Protein AF-A0A433RVS1-F1 (afdb_monomer_lite)

Structure (mmCIF, N/CA/C/O backbone):
data_AF-A0A433RVS1-F1
#
_entry.id   AF-A0A433RVS1-F1
#
loop_
_atom_site.group_PDB
_atom_site.id
_atom_site.type_symbol
_atom_site.label_atom_id
_atom_site.label_alt_id
_atom_site.label_comp_id
_atom_site.label_asym_id
_atom_site.label_entity_id
_atom_site.label_seq_id
_atom_site.pdbx_PDB_ins_code
_atom_site.Cartn_x
_atom_site.Cartn_y
_atom_site.Cartn_z
_atom_site.occupancy
_atom_site.B_iso_or_equiv
_atom_site.auth_seq_id
_atom_site.auth_comp_id
_atom_site.auth_asym_id
_atom_site.auth_atom_id
_atom_site.pdbx_PDB_model_num
ATOM 1 N N . MET A 1 1 ? 5.614 -13.554 17.390 1.00 54.69 1 MET A N 1
ATOM 2 C CA . MET A 1 1 ? 4.554 -12.555 17.098 1.00 54.69 1 MET A CA 1
ATOM 3 C C . MET A 1 1 ? 3.315 -13.311 16.636 1.00 54.69 1 MET A C 1
ATOM 5 O O . MET A 1 1 ? 3.472 -14.217 15.835 1.00 54.69 1 MET A O 1
ATOM 9 N N . ASN A 1 2 ? 2.117 -13.009 17.147 1.00 71.81 2 ASN A N 1
ATOM 10 C CA . ASN A 1 2 ? 0.888 -13.697 16.720 1.00 71.81 2 ASN A CA 1
ATOM 11 C C . ASN A 1 2 ? 0.620 -13.409 15.223 1.00 71.81 2 ASN A C 1
ATOM 13 O O . ASN A 1 2 ? 0.785 -12.258 14.811 1.00 71.81 2 ASN A O 1
ATOM 17 N N . GLY A 1 3 ? 0.226 -14.401 14.414 1.00 63.09 3 GLY A N 1
ATOM 18 C CA . GLY A 1 3 ? 0.118 -14.265 12.945 1.00 63.09 3 GLY A CA 1
ATOM 19 C C . GLY A 1 3 ? -0.774 -13.098 12.493 1.00 63.09 3 GLY A C 1
ATOM 20 O O . GLY A 1 3 ? -0.444 -12.364 11.566 1.00 63.09 3 GLY A O 1
ATOM 21 N N . ASN A 1 4 ? -1.829 -12.817 13.260 1.00 66.50 4 ASN A N 1
ATOM 22 C CA . ASN A 1 4 ? -2.742 -11.690 13.033 1.00 66.50 4 ASN A CA 1
ATOM 23 C C . ASN A 1 4 ? -2.070 -10.312 13.175 1.00 66.50 4 ASN A C 1
ATOM 25 O O . ASN A 1 4 ? -2.461 -9.350 12.517 1.00 66.50 4 ASN A O 1
ATOM 29 N N . LYS A 1 5 ? -1.051 -10.206 14.034 1.00 72.81 5 LYS A N 1
ATOM 30 C CA . LYS A 1 5 ? -0.265 -8.979 14.208 1.00 72.81 5 LYS A CA 1
ATOM 31 C C . LYS A 1 5 ? 0.693 -8.792 13.034 1.00 72.81 5 LYS A C 1
ATOM 33 O O . LYS A 1 5 ? 0.892 -7.673 12.590 1.00 72.81 5 LYS A O 1
ATOM 38 N N . LEU A 1 6 ? 1.231 -9.878 12.484 1.00 75.19 6 LEU A N 1
ATOM 39 C CA . LEU A 1 6 ? 2.103 -9.813 11.313 1.00 75.19 6 LEU A CA 1
ATOM 40 C C . LEU A 1 6 ? 1.340 -9.307 10.078 1.00 75.19 6 LEU A C 1
ATOM 42 O O . LEU A 1 6 ? 1.828 -8.417 9.389 1.00 75.19 6 LEU A O 1
ATOM 46 N N . ALA A 1 7 ? 0.109 -9.786 9.875 1.00 66.38 7 ALA A N 1
ATOM 47 C CA . ALA A 1 7 ? -0.752 -9.337 8.780 1.00 66.38 7 ALA A CA 1
ATOM 48 C C . ALA A 1 7 ? -1.096 -7.834 8.862 1.00 66.38 7 ALA A C 1
ATOM 50 O O . ALA A 1 7 ? -0.991 -7.134 7.861 1.00 66.38 7 ALA A O 1
ATOM 51 N N . CYS A 1 8 ? -1.435 -7.307 10.048 1.00 79.31 8 CYS A N 1
ATOM 52 C CA . CYS A 1 8 ? -1.665 -5.861 10.212 1.00 79.31 8 CYS A CA 1
ATOM 53 C C . CYS A 1 8 ? -0.389 -5.039 9.962 1.00 79.31 8 CYS A C 1
ATOM 55 O O . CYS A 1 8 ? -0.462 -3.966 9.377 1.00 79.31 8 CYS A O 1
ATOM 57 N N . PHE A 1 9 ? 0.789 -5.518 10.366 1.00 82.25 9 PHE A N 1
ATOM 58 C CA . PHE A 1 9 ? 2.015 -4.724 10.245 1.00 82.25 9 PHE A CA 1
ATOM 59 C C . PHE A 1 9 ? 2.675 -4.787 8.869 1.00 82.25 9 PHE A C 1
ATOM 61 O O . PHE A 1 9 ? 3.215 -3.779 8.422 1.00 82.25 9 PHE A O 1
ATOM 68 N N . PHE A 1 10 ? 2.635 -5.940 8.202 1.00 88.94 10 PHE A N 1
ATOM 69 C CA . PHE A 1 10 ? 3.514 -6.201 7.064 1.00 88.94 10 PHE A CA 1
ATOM 70 C C . PHE A 1 10 ? 2.805 -6.668 5.799 1.00 88.94 10 PHE A C 1
ATOM 72 O O . PHE A 1 10 ? 3.477 -6.760 4.781 1.00 88.94 10 PHE A O 1
ATOM 79 N N . LEU A 1 11 ? 1.497 -6.959 5.804 1.00 90.38 11 LEU A N 1
ATOM 80 C CA . LEU A 1 11 ? 0.864 -7.558 4.621 1.00 90.38 11 LEU A CA 1
ATOM 81 C C . LEU A 1 11 ? 1.009 -6.692 3.356 1.00 90.38 11 LEU A C 1
ATOM 83 O O . LEU A 1 11 ? 1.462 -7.236 2.347 1.00 90.38 11 LEU A O 1
ATOM 87 N N . PRO A 1 12 ? 0.713 -5.376 3.364 1.00 93.38 12 PRO A N 1
ATOM 88 C CA . PRO A 1 12 ? 0.883 -4.576 2.153 1.00 93.38 12 PRO A CA 1
ATOM 89 C C . PRO A 1 12 ? 2.347 -4.443 1.754 1.00 93.38 12 PRO A C 1
ATOM 91 O O . PRO A 1 12 ? 2.678 -4.598 0.583 1.00 93.38 12 PRO A O 1
ATOM 94 N N . ALA A 1 13 ? 3.229 -4.222 2.732 1.00 94.75 13 ALA A N 1
ATOM 95 C CA . ALA A 1 13 ? 4.664 -4.122 2.500 1.00 94.75 13 ALA A CA 1
ATOM 96 C C . ALA A 1 13 ? 5.233 -5.392 1.852 1.00 94.75 13 ALA A C 1
ATOM 98 O O . ALA A 1 13 ? 5.900 -5.319 0.825 1.00 94.75 13 ALA A O 1
ATOM 99 N N . PHE A 1 14 ? 4.915 -6.558 2.413 1.00 94.00 14 PHE A N 1
ATOM 100 C CA . PHE A 1 14 ? 5.330 -7.848 1.882 1.00 94.00 14 PHE A CA 1
ATOM 101 C C . PHE A 1 14 ? 4.759 -8.086 0.486 1.00 94.00 14 PHE A C 1
ATOM 103 O O . PHE A 1 14 ? 5.502 -8.470 -0.407 1.00 94.00 14 PHE A O 1
ATOM 110 N N . THR A 1 15 ? 3.471 -7.804 0.277 1.00 94.81 15 THR A N 1
ATOM 111 C CA . THR A 1 15 ? 2.824 -7.988 -1.030 1.00 94.81 15 THR A CA 1
ATOM 112 C C . THR A 1 15 ? 3.495 -7.130 -2.102 1.00 94.81 15 THR A C 1
ATOM 114 O O . THR A 1 15 ? 3.855 -7.651 -3.153 1.00 94.81 15 THR A O 1
ATOM 117 N N . MET A 1 16 ? 3.729 -5.840 -1.832 1.00 95.06 16 MET A N 1
ATOM 118 C CA . MET A 1 16 ? 4.388 -4.942 -2.786 1.00 95.06 16 MET A CA 1
ATOM 119 C C . MET A 1 16 ? 5.813 -5.391 -3.098 1.00 95.06 16 MET A C 1
ATOM 121 O O . MET A 1 16 ? 6.178 -5.494 -4.266 1.00 95.06 16 MET A O 1
ATOM 125 N N . LEU A 1 17 ? 6.616 -5.693 -2.076 1.00 95.06 17 LEU A N 1
ATOM 126 C CA . LEU A 1 17 ? 8.012 -6.084 -2.279 1.00 95.06 17 LEU A CA 1
ATOM 127 C C . LEU A 1 17 ? 8.135 -7.454 -2.957 1.00 95.06 17 LEU A C 1
ATOM 129 O O . LEU A 1 17 ? 8.962 -7.606 -3.850 1.00 95.06 17 LEU A O 1
ATOM 133 N N . ALA A 1 18 ? 7.295 -8.425 -2.591 1.00 94.25 18 ALA A N 1
ATOM 134 C CA . ALA A 1 18 ? 7.296 -9.751 -3.203 1.00 94.25 18 ALA A CA 1
ATOM 135 C C . ALA A 1 18 ? 6.897 -9.686 -4.680 1.00 94.25 18 ALA A C 1
ATOM 137 O O . ALA A 1 18 ? 7.625 -10.199 -5.523 1.00 94.25 18 ALA A O 1
ATOM 138 N N . VAL A 1 19 ? 5.789 -9.010 -5.008 1.00 93.31 19 VAL A N 1
ATOM 139 C CA . VAL A 1 19 ? 5.346 -8.850 -6.403 1.00 93.31 19 VAL A CA 1
ATOM 140 C C . VAL A 1 19 ? 6.413 -8.128 -7.226 1.00 93.31 19 VAL A C 1
ATOM 142 O O . VAL A 1 19 ? 6.729 -8.552 -8.331 1.00 93.31 19 VAL A O 1
ATOM 145 N N . SER A 1 20 ? 7.045 -7.098 -6.667 1.00 92.25 20 SER A N 1
ATOM 146 C CA . SER A 1 20 ? 8.105 -6.356 -7.363 1.00 92.25 20 SER A CA 1
ATOM 147 C C . SER A 1 20 ? 9.355 -7.196 -7.598 1.00 92.25 20 SER A C 1
ATOM 149 O O . SER A 1 20 ? 9.918 -7.167 -8.688 1.00 92.25 20 SER A O 1
ATOM 151 N N . ALA A 1 21 ? 9.777 -7.973 -6.599 1.00 92.75 21 ALA A N 1
ATOM 152 C CA . ALA A 1 21 ? 10.920 -8.868 -6.727 1.00 92.75 21 ALA A CA 1
ATOM 153 C C . ALA A 1 21 ? 10.658 -9.973 -7.760 1.00 92.75 21 ALA A C 1
ATOM 155 O O . ALA A 1 21 ? 11.515 -10.233 -8.599 1.00 92.75 21 ALA A O 1
ATOM 156 N N . ILE A 1 22 ? 9.471 -10.586 -7.741 1.00 92.50 22 ILE A N 1
ATOM 157 C CA . ILE A 1 22 ? 9.094 -11.620 -8.714 1.00 92.50 22 ILE A CA 1
ATOM 158 C C . ILE A 1 22 ? 9.057 -11.031 -10.129 1.00 92.50 22 ILE A C 1
ATOM 160 O O . ILE A 1 22 ? 9.602 -11.640 -11.045 1.00 92.50 22 ILE A O 1
ATOM 164 N N . ALA A 1 23 ? 8.493 -9.833 -10.307 1.00 90.75 23 ALA A N 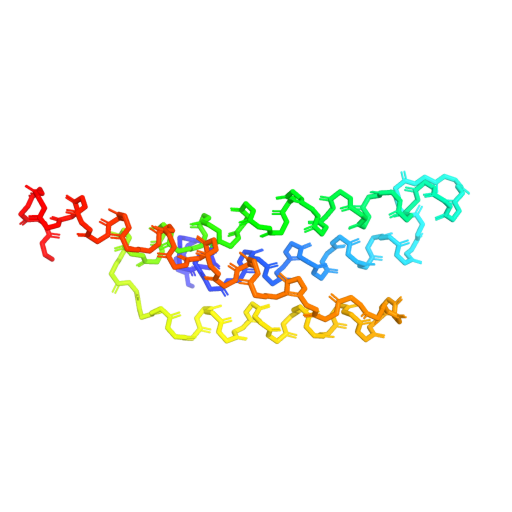1
ATOM 165 C CA . ALA A 1 23 ? 8.447 -9.171 -11.609 1.00 90.75 23 ALA A CA 1
ATOM 166 C C . ALA A 1 23 ? 9.845 -8.829 -12.151 1.00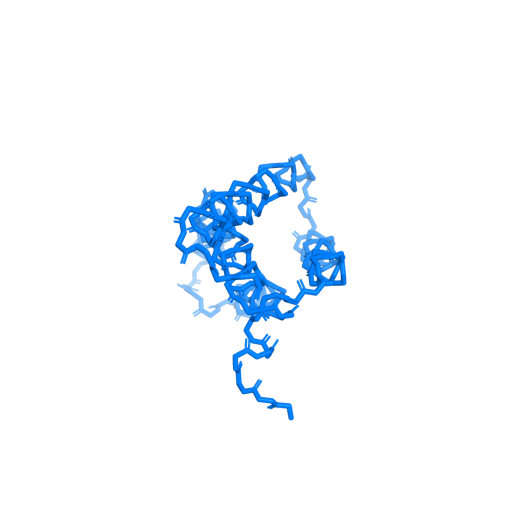 90.75 23 ALA A C 1
ATOM 168 O O . ALA A 1 23 ? 10.102 -9.027 -13.335 1.00 90.75 23 ALA A O 1
ATOM 169 N N . LEU A 1 24 ? 10.771 -8.379 -11.294 1.00 88.56 24 LEU A N 1
ATOM 170 C CA . LEU A 1 24 ? 12.167 -8.121 -11.682 1.00 88.56 24 LEU A CA 1
ATOM 171 C C . LEU A 1 24 ? 12.912 -9.389 -12.110 1.00 88.56 24 LEU A C 1
ATOM 173 O O . LEU A 1 24 ? 13.811 -9.320 -12.944 1.00 88.56 24 LEU A O 1
AT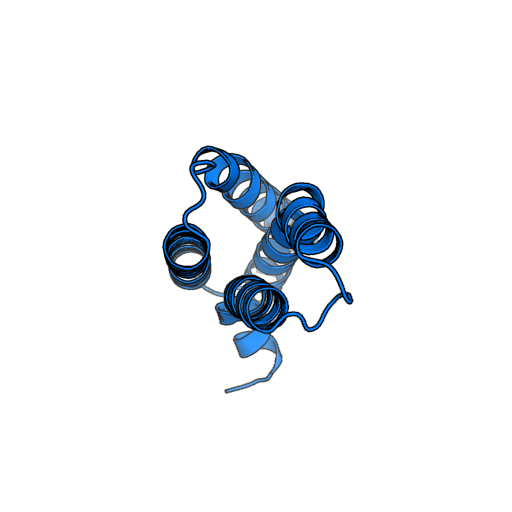OM 177 N N . LEU A 1 25 ? 12.548 -10.536 -11.538 1.00 90.25 25 LEU A N 1
ATOM 178 C CA . LEU A 1 25 ? 13.122 -11.836 -11.882 1.00 90.25 25 LEU A CA 1
ATOM 179 C C . LEU A 1 25 ? 12.445 -12.491 -13.098 1.00 90.25 25 LEU A C 1
ATOM 181 O O . LEU A 1 25 ? 12.825 -13.600 -13.462 1.00 90.25 25 LEU A O 1
ATOM 185 N N . GLY A 1 26 ? 11.451 -11.841 -13.712 1.00 88.50 26 GLY A N 1
ATOM 186 C CA . GLY A 1 26 ? 10.703 -12.406 -14.836 1.00 88.50 26 GLY A CA 1
ATOM 187 C C . GLY A 1 26 ? 9.733 -13.523 -14.435 1.00 88.50 26 GLY A C 1
ATOM 188 O O . GLY A 1 26 ? 9.376 -14.356 -15.258 1.00 88.50 26 GLY A O 1
ATOM 189 N N . GLY A 1 27 ? 9.323 -13.593 -13.165 1.00 89.75 27 GLY A N 1
ATOM 190 C CA . GLY A 1 27 ? 8.557 -14.724 -12.634 1.00 89.75 27 GLY A CA 1
ATOM 191 C C . GLY A 1 27 ? 7.078 -14.774 -13.031 1.00 89.75 27 GLY A C 1
ATOM 192 O O . GLY A 1 27 ? 6.399 -15.725 -12.649 1.00 89.75 27 GLY A O 1
ATOM 193 N N . PHE A 1 28 ? 6.563 -13.775 -13.753 1.00 86.44 28 PHE A N 1
ATOM 194 C CA . PHE A 1 28 ? 5.155 -13.712 -14.155 1.00 86.44 28 PHE A CA 1
ATOM 195 C C . PHE A 1 28 ? 4.900 -13.966 -15.649 1.00 86.44 28 PHE A C 1
ATOM 197 O O . PHE A 1 28 ? 3.743 -14.130 -16.035 1.00 86.44 28 PHE A O 1
ATOM 204 N N . GLY A 1 29 ? 5.940 -14.024 -16.484 1.00 83.81 29 GLY A N 1
ATOM 205 C CA . GLY A 1 29 ? 5.803 -14.304 -17.913 1.00 83.81 29 GLY A CA 1
ATOM 206 C C . GLY A 1 29 ? 7.134 -14.279 -18.655 1.00 83.81 29 GLY A C 1
ATOM 207 O O . GLY A 1 29 ? 8.145 -13.828 -18.114 1.00 83.81 29 GLY A O 1
ATOM 208 N N . ASP A 1 30 ? 7.115 -14.743 -19.904 1.00 85.19 30 ASP A N 1
ATOM 209 C CA . ASP A 1 30 ? 8.317 -14.890 -20.735 1.00 85.19 30 ASP A CA 1
ATOM 210 C C . ASP A 1 30 ? 8.804 -13.551 -21.314 1.00 85.19 30 ASP A C 1
ATOM 212 O O . ASP A 1 30 ? 9.958 -13.432 -21.734 1.00 85.19 30 ASP A O 1
ATOM 216 N N . THR A 1 31 ? 7.942 -12.527 -21.330 1.00 86.25 31 THR A N 1
ATOM 217 C CA . THR A 1 31 ? 8.269 -11.192 -21.842 1.00 86.25 31 THR A CA 1
ATOM 218 C C . THR A 1 31 ? 8.309 -10.129 -20.741 1.00 86.25 31 THR A C 1
ATOM 220 O O . THR A 1 31 ? 7.707 -10.251 -19.671 1.00 86.25 31 THR A O 1
ATOM 223 N N . VAL A 1 32 ? 9.015 -9.028 -21.014 1.00 83.06 32 VAL A N 1
ATOM 224 C CA . VAL A 1 32 ? 9.053 -7.853 -20.125 1.00 83.06 32 VAL A CA 1
ATOM 225 C C . VAL A 1 32 ? 7.660 -7.227 -19.976 1.00 83.06 32 VAL A C 1
ATOM 227 O O . VAL A 1 32 ? 7.308 -6.750 -18.898 1.00 83.06 32 VAL A O 1
ATOM 230 N N . GLU A 1 33 ? 6.854 -7.260 -21.038 1.00 86.00 33 GLU A N 1
ATOM 231 C CA . GLU A 1 33 ? 5.495 -6.713 -21.047 1.00 86.00 33 GLU A CA 1
ATOM 232 C C . GLU A 1 33 ? 4.561 -7.502 -20.127 1.00 86.00 33 GLU A C 1
ATOM 234 O O . GLU A 1 33 ? 3.844 -6.887 -19.335 1.00 86.00 33 GLU A O 1
ATOM 239 N N . ASP A 1 34 ? 4.637 -8.836 -20.143 1.00 86.06 34 ASP A N 1
ATOM 240 C CA . ASP A 1 34 ? 3.829 -9.692 -19.265 1.00 86.06 34 ASP A CA 1
ATOM 241 C C . ASP A 1 34 ? 4.110 -9.384 -17.789 1.00 86.06 34 ASP A C 1
ATOM 243 O O . ASP A 1 34 ? 3.194 -9.138 -17.004 1.00 86.06 34 ASP A O 1
ATOM 247 N N . ASN A 1 35 ? 5.389 -9.290 -17.412 1.00 86.94 35 ASN A N 1
ATOM 248 C CA . ASN A 1 35 ? 5.785 -8.940 -16.045 1.00 86.94 35 ASN A CA 1
ATOM 249 C C . ASN A 1 35 ? 5.325 -7.521 -15.656 1.00 86.94 35 ASN A C 1
ATOM 251 O O . ASN A 1 35 ? 4.879 -7.293 -14.525 1.00 86.94 35 ASN A O 1
ATOM 255 N N . GLY A 1 36 ? 5.369 -6.573 -16.597 1.00 86.31 36 GLY A N 1
ATOM 256 C CA . GLY A 1 36 ? 4.868 -5.210 -16.409 1.00 86.31 36 GLY A CA 1
ATOM 257 C C . GLY A 1 36 ? 3.357 -5.144 -16.156 1.00 86.31 36 GLY A C 1
ATOM 258 O O . GLY A 1 36 ? 2.909 -4.347 -15.324 1.00 86.31 36 GLY A O 1
ATOM 259 N N . GLN A 1 37 ? 2.560 -6.008 -16.794 1.00 90.12 37 GLN A N 1
ATOM 260 C CA . GLN A 1 37 ? 1.110 -6.065 -16.571 1.00 90.12 37 GLN A CA 1
ATOM 261 C C . GLN A 1 37 ? 0.752 -6.471 -15.137 1.00 90.12 37 GLN A C 1
ATOM 263 O O . GLN A 1 37 ? -0.181 -5.910 -14.557 1.00 90.12 37 GLN A O 1
ATOM 268 N N . PHE A 1 38 ? 1.519 -7.374 -14.521 1.00 89.00 38 PHE A N 1
ATOM 269 C CA . PHE A 1 38 ? 1.313 -7.739 -13.116 1.00 89.00 38 PHE A CA 1
ATOM 270 C C . PHE A 1 38 ? 1.637 -6.594 -12.154 1.00 89.00 38 PHE A C 1
ATOM 272 O O . PHE A 1 38 ? 0.938 -6.423 -11.153 1.00 89.00 38 PHE A O 1
ATOM 279 N N . ILE A 1 39 ? 2.631 -5.758 -12.471 1.00 91.38 39 ILE A N 1
ATOM 280 C CA . ILE A 1 39 ? 2.896 -4.532 -11.706 1.00 91.38 39 ILE A CA 1
ATOM 281 C C . ILE A 1 39 ? 1.737 -3.542 -11.842 1.00 91.38 39 ILE A C 1
ATOM 283 O O . ILE A 1 39 ? 1.302 -2.981 -10.836 1.00 91.38 39 ILE A O 1
ATOM 287 N N . LEU A 1 40 ? 1.194 -3.355 -13.049 1.00 91.94 40 LEU A N 1
ATOM 288 C CA . LEU A 1 40 ? 0.030 -2.488 -13.271 1.00 91.94 40 LEU A CA 1
ATOM 289 C C . LEU A 1 40 ? -1.199 -2.990 -12.506 1.00 91.94 40 LEU A C 1
ATOM 291 O O . LEU A 1 40 ? -1.829 -2.219 -11.782 1.00 91.94 40 LEU A O 1
ATOM 295 N N . PHE A 1 41 ? -1.505 -4.285 -12.594 1.00 92.56 41 PHE A N 1
ATOM 296 C CA . PHE A 1 41 ? -2.547 -4.919 -11.783 1.00 92.56 41 PHE A CA 1
ATOM 297 C C . PHE A 1 41 ? -2.308 -4.698 -10.281 1.00 92.56 41 PHE A C 1
ATOM 299 O O . PHE A 1 41 ? -3.233 -4.368 -9.530 1.00 92.56 41 PHE A O 1
ATOM 306 N N . GLY A 1 42 ? -1.046 -4.821 -9.865 1.00 93.19 42 GLY A N 1
ATOM 307 C CA . GLY A 1 42 ? -0.560 -4.488 -8.536 1.00 93.19 42 GLY A CA 1
ATOM 308 C C . GLY A 1 42 ? -0.997 -3.093 -8.096 1.00 93.19 42 GLY A C 1
ATOM 309 O O . GLY A 1 42 ? -1.702 -2.938 -7.099 1.00 93.19 42 GLY A O 1
ATOM 310 N N . LEU A 1 43 ? -0.613 -2.089 -8.883 1.00 92.69 43 LEU A N 1
ATOM 311 C CA . LEU A 1 43 ? -0.862 -0.677 -8.607 1.00 92.69 43 LEU A CA 1
ATOM 312 C C . LEU A 1 43 ? -2.358 -0.3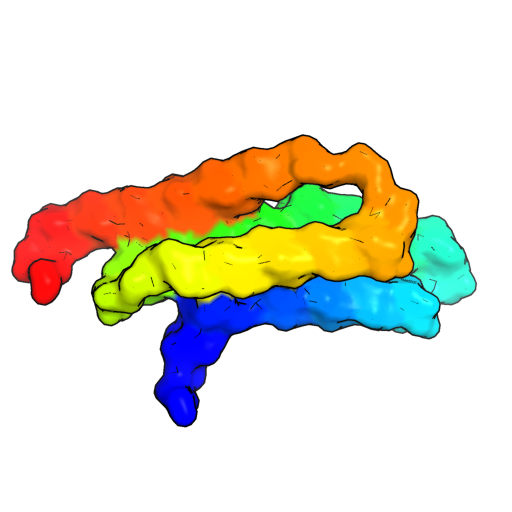32 -8.565 1.00 92.69 43 LEU A C 1
ATOM 314 O O . LEU A 1 43 ? -2.809 0.360 -7.654 1.00 92.69 43 LEU A O 1
ATOM 318 N N . TYR A 1 44 ? -3.141 -0.813 -9.531 1.00 93.12 44 TYR A N 1
ATOM 319 C CA . TYR A 1 44 ? -4.542 -0.403 -9.657 1.00 93.12 44 TYR A CA 1
ATOM 320 C C . TYR A 1 44 ? -5.501 -1.155 -8.739 1.00 93.12 44 TYR A C 1
ATOM 322 O O . TYR A 1 44 ? -6.525 -0.589 -8.355 1.00 93.12 44 TYR A O 1
ATOM 330 N N . LEU A 1 45 ? -5.204 -2.410 -8.394 1.00 93.88 45 LEU A N 1
ATOM 331 C CA . LEU A 1 45 ? -6.151 -3.257 -7.671 1.00 93.88 45 LEU A CA 1
ATOM 332 C C . LEU A 1 45 ? -5.547 -3.883 -6.420 1.00 93.88 45 LEU A C 1
ATOM 334 O O . LEU A 1 45 ? -6.064 -3.673 -5.321 1.00 93.88 45 LEU A O 1
ATOM 338 N N . LEU A 1 46 ? -4.461 -4.644 -6.565 1.00 95.19 46 LEU A N 1
ATOM 339 C CA . LEU A 1 46 ? -3.949 -5.464 -5.468 1.00 95.19 46 LEU A CA 1
ATOM 340 C C . LEU A 1 46 ? -3.504 -4.610 -4.276 1.00 95.19 46 LEU A C 1
ATOM 342 O O . LEU A 1 46 ? -3.914 -4.881 -3.148 1.00 95.19 46 LEU A O 1
ATOM 346 N N . TYR A 1 47 ? -2.696 -3.573 -4.515 1.00 95.19 47 TYR A N 1
ATOM 347 C CA . TYR A 1 47 ? -2.133 -2.720 -3.467 1.00 95.19 47 TYR A CA 1
ATOM 348 C C . TYR A 1 47 ? -3.206 -1.915 -2.714 1.00 95.19 47 TYR A C 1
ATOM 350 O O . TYR A 1 47 ? -3.230 -1.995 -1.483 1.00 95.19 47 TYR A O 1
ATOM 358 N N . PRO A 1 48 ? -4.163 -1.234 -3.378 1.00 95.00 48 PRO A N 1
ATOM 359 C CA . PRO A 1 48 ? -5.303 -0.628 -2.689 1.00 95.00 48 PRO A CA 1
ATOM 360 C C . PRO A 1 48 ? -6.071 -1.612 -1.798 1.00 95.00 48 PRO A C 1
ATOM 362 O O . PRO A 1 48 ? -6.401 -1.287 -0.655 1.00 95.00 48 PRO A O 1
ATOM 365 N N . VAL A 1 49 ? -6.325 -2.830 -2.291 1.00 95.69 49 VAL A N 1
ATOM 366 C CA . VAL A 1 49 ? -7.086 -3.851 -1.555 1.00 95.69 49 VAL A CA 1
ATOM 367 C C . VAL A 1 49 ? -6.329 -4.334 -0.318 1.00 95.69 49 VAL A C 1
ATOM 369 O O . VAL A 1 49 ? -6.929 -4.454 0.753 1.00 95.69 49 VAL A O 1
ATOM 372 N N . VAL A 1 50 ? -5.016 -4.566 -0.406 1.00 95.56 50 VAL A N 1
ATOM 373 C CA . VAL A 1 50 ? -4.242 -4.969 0.781 1.00 95.56 50 VAL A CA 1
ATOM 374 C C . VAL A 1 50 ? -4.112 -3.834 1.799 1.00 95.56 50 VAL A C 1
ATOM 376 O O . VAL A 1 50 ? -4.144 -4.115 2.996 1.00 95.56 50 VAL A O 1
ATOM 379 N N . PHE A 1 51 ? -4.048 -2.565 1.375 1.00 96.06 51 PHE A N 1
ATOM 380 C CA . PHE A 1 51 ? -4.097 -1.414 2.292 1.00 96.06 51 PHE A CA 1
ATOM 381 C C . PHE A 1 51 ? -5.461 -1.291 2.988 1.00 96.06 51 PHE A C 1
ATOM 383 O O . PHE A 1 51 ? -5.514 -1.090 4.204 1.00 96.06 51 PHE A O 1
ATOM 390 N N . LEU A 1 52 ? -6.566 -1.476 2.256 1.00 95.81 52 LEU A N 1
ATOM 391 C CA . LEU A 1 52 ? -7.917 -1.544 2.829 1.00 95.81 52 LEU A CA 1
ATOM 392 C C . LEU A 1 52 ? -8.005 -2.650 3.892 1.00 95.81 52 LEU A C 1
ATOM 394 O O . LEU A 1 52 ? -8.458 -2.411 5.015 1.00 95.81 52 LEU A O 1
ATOM 398 N N . TYR A 1 53 ? -7.531 -3.852 3.553 1.00 93.69 53 TYR A N 1
ATOM 399 C CA . TYR A 1 53 ? -7.516 -4.989 4.470 1.00 93.69 53 TYR A CA 1
ATOM 400 C C . TYR A 1 53 ? -6.646 -4.719 5.704 1.00 93.69 53 TYR A C 1
ATOM 402 O O . TYR A 1 53 ? -7.042 -5.035 6.827 1.00 93.69 53 TYR A O 1
ATOM 410 N N . GLN A 1 54 ? -5.487 -4.084 5.525 1.00 93.94 54 GLN A N 1
ATOM 411 C CA . GLN A 1 54 ? -4.627 -3.678 6.631 1.00 93.94 54 GLN A CA 1
ATOM 412 C C . GLN A 1 54 ? -5.366 -2.751 7.603 1.00 93.94 54 GLN A C 1
ATOM 414 O O . GLN A 1 54 ? -5.377 -3.015 8.808 1.00 93.94 54 GLN A O 1
ATOM 419 N N . GLY A 1 55 ? -6.038 -1.716 7.088 1.00 92.75 55 GLY A N 1
ATOM 420 C CA . GLY A 1 55 ? -6.854 -0.804 7.892 1.00 92.75 55 GLY A CA 1
ATOM 421 C C . GLY A 1 55 ? -7.931 -1.548 8.685 1.00 92.75 55 GLY A C 1
ATOM 422 O O . GLY A 1 55 ? -8.052 -1.356 9.898 1.00 92.75 55 GLY A O 1
ATOM 423 N N . PHE A 1 56 ? -8.643 -2.469 8.029 1.00 92.50 56 PHE A N 1
ATOM 424 C CA . PHE A 1 56 ? -9.659 -3.312 8.663 1.00 92.50 56 PHE A CA 1
ATOM 425 C C . PHE A 1 56 ? -9.088 -4.140 9.822 1.00 92.50 56 PHE A C 1
ATOM 427 O O . PHE A 1 56 ? -9.586 -4.073 10.948 1.00 92.50 56 PHE A O 1
ATOM 434 N N . VAL A 1 57 ? -8.007 -4.892 9.590 1.00 90.81 57 VAL A N 1
ATOM 435 C CA . VAL A 1 57 ? -7.427 -5.772 10.618 1.00 90.81 57 VAL A CA 1
ATOM 436 C C . VAL A 1 57 ? -6.865 -4.969 11.789 1.00 90.81 57 VAL A C 1
ATOM 438 O O . VAL A 1 57 ? -7.065 -5.352 12.947 1.00 90.81 57 VAL A O 1
ATOM 441 N N . CYS A 1 58 ? -6.181 -3.857 11.514 1.00 90.81 58 CYS A N 1
ATOM 442 C CA . CYS A 1 58 ? -5.606 -3.029 12.567 1.00 90.81 58 CYS A CA 1
ATOM 443 C C . CYS A 1 58 ? -6.701 -2.413 13.456 1.00 90.81 58 CYS A C 1
ATOM 445 O O . CYS A 1 58 ? -6.576 -2.449 14.681 1.00 90.81 58 CYS A O 1
ATOM 447 N N . ALA A 1 59 ? -7.811 -1.941 12.878 1.00 91.06 59 ALA A N 1
ATOM 448 C CA . ALA A 1 59 ? -8.953 -1.447 13.647 1.00 91.06 59 ALA A CA 1
ATOM 449 C C . ALA A 1 59 ? -9.669 -2.560 14.426 1.00 91.06 59 ALA A C 1
ATOM 451 O O . ALA A 1 59 ? -9.978 -2.382 15.607 1.00 91.06 59 ALA A O 1
ATOM 452 N N . LEU A 1 60 ? -9.896 -3.723 13.806 1.00 87.94 60 LEU A N 1
ATOM 453 C CA . LEU A 1 60 ? -10.590 -4.854 14.431 1.00 87.94 60 LEU A CA 1
ATOM 454 C C . LEU A 1 60 ? -9.852 -5.370 15.671 1.00 87.94 60 LEU A C 1
ATOM 456 O O . LEU A 1 60 ? -10.477 -5.770 16.650 1.00 87.94 60 LEU A O 1
ATOM 460 N N . ARG A 1 61 ? -8.517 -5.338 15.644 1.00 85.31 61 ARG A N 1
ATOM 461 C CA . ARG A 1 61 ? -7.657 -5.781 16.750 1.00 85.31 61 ARG A CA 1
ATOM 462 C C . ARG A 1 61 ? -7.253 -4.664 17.717 1.00 85.31 61 ARG A C 1
ATOM 464 O O . ARG A 1 61 ? -6.571 -4.954 18.694 1.00 85.31 61 ARG A O 1
ATOM 471 N N . GLY A 1 62 ? -7.646 -3.414 17.455 1.00 84.56 62 GLY A N 1
ATOM 472 C CA . GLY A 1 62 ? -7.267 -2.260 18.278 1.00 84.56 62 GLY A CA 1
ATOM 473 C C . GLY A 1 62 ? -5.769 -1.948 18.242 1.00 84.56 62 GLY A C 1
ATOM 474 O O . GLY A 1 62 ? -5.223 -1.418 19.205 1.00 84.56 62 GLY A O 1
ATOM 475 N N . TYR A 1 63 ? -5.079 -2.311 17.160 1.00 86.00 63 TYR A N 1
ATOM 476 C CA . TYR A 1 63 ? -3.660 -2.016 17.006 1.00 86.00 63 TYR A CA 1
ATOM 477 C C . TYR A 1 63 ? -3.439 -0.552 16.601 1.00 86.00 63 TYR A C 1
ATOM 479 O O . TYR A 1 63 ? -4.271 0.026 15.893 1.00 86.00 63 TYR A O 1
ATOM 487 N N . PRO A 1 64 ? -2.314 0.062 17.024 1.00 87.31 64 PRO A N 1
ATOM 488 C CA . PRO A 1 64 ? -1.978 1.419 16.614 1.00 87.31 64 PRO A CA 1
ATOM 489 C C . PRO A 1 64 ? -1.811 1.466 15.094 1.00 87.31 64 PRO A C 1
ATOM 491 O O . PRO A 1 64 ? -1.046 0.687 14.532 1.00 87.31 64 PRO A O 1
ATOM 494 N N . TRP A 1 65 ? -2.517 2.386 14.438 1.00 87.06 65 TRP A N 1
ATOM 495 C CA . TRP A 1 65 ? -2.586 2.478 12.976 1.00 87.06 65 TRP A CA 1
ATOM 496 C C . TRP A 1 65 ? -1.350 3.124 12.337 1.00 87.06 65 TRP A C 1
ATOM 498 O O . TRP A 1 65 ? -1.055 2.867 11.175 1.00 87.06 65 TRP A O 1
ATOM 508 N N . LEU A 1 66 ? -0.605 3.940 13.088 1.00 91.06 66 LEU A N 1
ATOM 509 C CA . LEU A 1 66 ? 0.482 4.750 12.535 1.00 91.06 66 LEU A CA 1
ATOM 510 C C . LEU A 1 66 ? 1.676 3.903 12.061 1.00 91.06 66 LEU A C 1
ATOM 512 O O . LEU A 1 66 ? 2.119 4.031 10.926 1.00 91.06 66 LEU A O 1
ATOM 516 N N . HIS A 1 67 ? 2.171 3.000 12.910 1.00 90.06 67 HIS A N 1
ATOM 517 C CA . HIS A 1 67 ? 3.290 2.107 12.588 1.00 90.06 67 HIS A CA 1
ATOM 518 C C . HIS A 1 67 ? 3.045 1.221 11.346 1.00 90.06 67 HIS A C 1
ATOM 520 O O . HIS A 1 67 ? 3.887 1.240 10.447 1.00 90.06 67 HIS A O 1
ATOM 526 N N . PRO A 1 68 ? 1.931 0.461 11.247 1.00 91.50 68 PRO A N 1
ATOM 527 C CA . PRO A 1 68 ? 1.652 -0.375 10.077 1.00 91.50 68 PRO A CA 1
ATOM 528 C C . PRO A 1 68 ? 1.526 0.446 8.784 1.00 91.50 68 PRO A C 1
ATOM 530 O O . PRO A 1 68 ? 2.002 0.012 7.728 1.00 91.50 68 PRO A O 1
ATOM 533 N N . LEU A 1 69 ? 0.956 1.653 8.873 1.00 94.19 69 LEU A N 1
ATOM 534 C CA . LEU A 1 69 ? 0.852 2.567 7.741 1.00 94.19 69 LEU A CA 1
ATOM 535 C C . LEU A 1 69 ? 2.234 3.052 7.281 1.00 94.19 69 LEU A C 1
ATOM 537 O O . LEU A 1 69 ? 2.536 2.946 6.098 1.00 94.19 69 LEU A O 1
ATOM 541 N N . ILE A 1 70 ? 3.099 3.506 8.198 1.00 95.19 70 ILE A N 1
ATOM 542 C CA . ILE A 1 70 ? 4.469 3.948 7.871 1.00 95.19 70 ILE A CA 1
ATOM 543 C C . ILE A 1 70 ? 5.251 2.833 7.172 1.00 95.19 70 ILE A C 1
ATOM 545 O O . ILE A 1 70 ? 5.860 3.077 6.135 1.00 95.19 70 ILE A O 1
ATOM 549 N N . ILE A 1 71 ? 5.204 1.606 7.700 1.00 94.81 71 ILE A N 1
ATOM 550 C CA . ILE A 1 71 ? 5.898 0.451 7.105 1.00 94.81 71 ILE A CA 1
ATOM 551 C C . ILE A 1 71 ? 5.433 0.220 5.662 1.00 94.81 71 ILE A C 1
ATOM 553 O O . ILE A 1 71 ? 6.249 -0.000 4.768 1.00 94.81 71 ILE A O 1
ATOM 557 N N . SER A 1 72 ? 4.126 0.305 5.421 1.00 95.25 72 SER A N 1
ATOM 558 C CA . SER A 1 72 ? 3.550 0.065 4.094 1.00 95.25 72 SER A CA 1
ATOM 559 C C . SER A 1 72 ? 3.854 1.206 3.125 1.00 95.25 72 SER A C 1
ATOM 561 O O . SER A 1 72 ? 4.193 0.958 1.973 1.00 95.25 72 SER A O 1
ATOM 563 N N . VAL A 1 73 ? 3.828 2.454 3.594 1.00 95.81 73 VAL A N 1
ATOM 564 C CA . VAL A 1 73 ? 4.229 3.623 2.800 1.00 95.81 73 VAL A CA 1
ATOM 565 C C . VAL A 1 73 ? 5.711 3.550 2.421 1.00 95.81 73 VAL A C 1
ATOM 567 O O . VAL A 1 73 ? 6.058 3.777 1.265 1.00 95.81 73 VAL A O 1
ATOM 570 N N . LEU A 1 74 ? 6.591 3.175 3.353 1.00 96.25 74 LEU A N 1
ATOM 571 C CA . LEU A 1 74 ? 8.015 2.990 3.059 1.00 96.25 74 LEU A CA 1
ATOM 572 C C . LEU A 1 74 ? 8.239 1.884 2.024 1.00 96.25 74 LEU A C 1
ATOM 574 O O . LEU A 1 74 ? 9.006 2.075 1.084 1.00 96.25 74 LEU A O 1
ATOM 578 N N . ALA A 1 75 ? 7.536 0.757 2.149 1.00 95.88 75 ALA A N 1
ATOM 579 C CA . ALA A 1 75 ? 7.620 -0.328 1.177 1.00 95.88 75 ALA A CA 1
ATOM 580 C C . ALA A 1 75 ? 7.148 0.090 -0.225 1.00 95.88 75 ALA A C 1
ATOM 582 O O . ALA A 1 75 ? 7.742 -0.340 -1.212 1.00 95.88 75 ALA A O 1
ATOM 583 N N . PHE A 1 76 ? 6.140 0.963 -0.325 1.00 95.62 76 PHE A N 1
ATOM 584 C CA . PHE A 1 76 ? 5.739 1.554 -1.602 1.00 95.62 76 PHE A CA 1
ATOM 585 C C . PHE A 1 76 ? 6.875 2.367 -2.232 1.00 95.62 76 PHE A C 1
ATOM 587 O O . PHE A 1 76 ? 7.185 2.164 -3.402 1.00 95.62 76 PHE A O 1
ATOM 594 N N . PHE A 1 77 ? 7.534 3.244 -1.468 1.00 95.31 77 PHE A N 1
ATOM 595 C CA . PHE A 1 77 ? 8.660 4.019 -1.999 1.00 95.31 77 PHE A CA 1
ATOM 596 C C . PHE A 1 77 ? 9.818 3.121 -2.431 1.00 95.31 77 PHE A C 1
ATOM 598 O O . PHE A 1 77 ? 10.354 3.316 -3.518 1.00 95.31 77 PHE A O 1
ATOM 605 N N . ILE A 1 78 ? 10.164 2.108 -1.629 1.00 95.25 78 ILE A N 1
ATOM 606 C CA . ILE A 1 78 ? 11.190 1.121 -1.992 1.00 95.25 78 ILE A CA 1
ATOM 607 C C . ILE A 1 78 ? 10.831 0.443 -3.318 1.00 95.25 78 ILE A C 1
ATOM 609 O O . ILE A 1 78 ? 11.669 0.391 -4.212 1.00 95.25 78 ILE A O 1
ATOM 613 N N . MET A 1 79 ? 9.587 -0.015 -3.476 1.00 94.56 79 MET A N 1
ATOM 614 C CA . MET A 1 79 ? 9.107 -0.625 -4.717 1.00 94.56 79 MET A CA 1
ATOM 615 C C . MET A 1 79 ? 9.239 0.321 -5.918 1.00 94.56 79 MET A C 1
ATOM 617 O O . MET A 1 79 ? 9.779 -0.078 -6.948 1.00 94.56 79 MET A O 1
ATOM 621 N N . ILE A 1 80 ? 8.809 1.578 -5.776 1.00 93.50 80 ILE A N 1
ATOM 622 C CA . ILE A 1 80 ? 8.900 2.578 -6.846 1.00 93.50 80 ILE A CA 1
ATOM 623 C C . ILE A 1 80 ? 10.360 2.812 -7.259 1.00 93.50 80 ILE A C 1
ATOM 625 O O . ILE A 1 80 ? 10.648 2.853 -8.454 1.00 93.50 80 ILE A O 1
ATOM 629 N N . PHE A 1 81 ? 11.284 2.907 -6.296 1.00 92.62 81 PHE A N 1
ATOM 630 C CA . PHE A 1 81 ? 12.714 3.046 -6.585 1.00 92.62 81 PHE A CA 1
ATOM 631 C C . PHE A 1 81 ? 13.305 1.794 -7.240 1.00 92.62 81 PHE A C 1
ATOM 633 O O . PHE A 1 81 ? 14.062 1.917 -8.201 1.00 92.62 81 PHE A O 1
ATOM 640 N N . MET A 1 82 ? 12.947 0.599 -6.760 1.00 91.44 82 MET A N 1
ATOM 641 C CA . MET A 1 82 ? 13.415 -0.672 -7.326 1.00 91.44 82 MET A CA 1
ATOM 642 C C . MET A 1 82 ? 12.972 -0.857 -8.780 1.00 91.44 82 MET A C 1
ATOM 644 O O . MET A 1 82 ? 13.752 -1.338 -9.596 1.00 91.44 82 MET A O 1
ATOM 648 N N . LEU A 1 83 ? 11.737 -0.465 -9.102 1.00 89.38 83 LEU A N 1
ATOM 649 C CA . LEU A 1 83 ? 11.150 -0.596 -10.439 1.00 89.38 83 LEU A CA 1
ATOM 650 C C . LEU A 1 83 ? 11.339 0.654 -11.318 1.00 89.38 83 LEU A C 1
ATOM 652 O O . LEU A 1 83 ? 10.838 0.685 -12.438 1.00 89.38 83 LEU A O 1
ATOM 656 N N . GLN A 1 84 ? 12.026 1.689 -10.817 1.00 90.94 84 GLN A N 1
ATOM 657 C CA . GLN A 1 84 ? 12.242 2.976 -11.497 1.00 90.94 84 GLN A CA 1
ATOM 658 C C . GLN A 1 84 ? 10.949 3.633 -12.022 1.00 90.94 84 GLN A C 1
ATOM 660 O O . GLN A 1 84 ? 10.929 4.278 -13.072 1.00 90.94 84 GLN A O 1
ATOM 665 N N . LEU A 1 85 ? 9.849 3.485 -11.281 1.00 88.38 85 LEU A N 1
ATOM 666 C CA . LEU A 1 85 ? 8.548 4.037 -11.656 1.00 88.38 85 LEU A CA 1
ATOM 667 C C . LEU A 1 85 ? 8.456 5.534 -11.318 1.00 88.38 85 LEU A C 1
ATOM 669 O O . LEU A 1 85 ? 9.066 6.024 -10.372 1.00 88.38 85 LEU A O 1
ATOM 673 N N . GLN A 1 86 ? 7.636 6.277 -12.065 1.00 88.31 86 GLN A N 1
ATOM 674 C CA . GLN A 1 86 ? 7.368 7.703 -11.803 1.00 88.31 86 GLN A CA 1
ATOM 675 C C . GLN A 1 86 ? 5.980 7.957 -11.187 1.00 88.31 86 GLN A C 1
ATOM 677 O O . GLN A 1 86 ? 5.496 9.085 -11.128 1.00 88.31 86 GLN A O 1
ATOM 682 N N . THR A 1 87 ? 5.314 6.907 -10.713 1.00 87.62 87 THR A N 1
ATOM 683 C CA . THR A 1 87 ? 3.893 6.914 -10.351 1.00 87.62 87 THR A CA 1
ATOM 684 C C . THR A 1 87 ? 3.642 7.117 -8.850 1.00 87.62 87 THR A C 1
ATOM 686 O O . THR A 1 87 ? 2.858 6.415 -8.212 1.00 87.62 87 THR A O 1
ATOM 689 N N . TYR A 1 88 ? 4.294 8.123 -8.266 1.00 87.69 88 TYR A N 1
ATOM 690 C CA . TYR A 1 88 ? 4.252 8.405 -6.823 1.00 87.69 88 TYR A CA 1
ATOM 691 C C . TYR A 1 88 ? 2.861 8.769 -6.292 1.00 87.69 88 TYR A C 1
ATOM 693 O O . TYR A 1 88 ? 2.577 8.566 -5.115 1.00 87.69 88 TYR A O 1
ATOM 701 N N . THR A 1 89 ? 1.981 9.291 -7.147 1.00 91.38 89 THR A N 1
ATOM 702 C CA . THR A 1 89 ? 0.638 9.747 -6.763 1.00 91.38 89 THR A CA 1
ATOM 703 C C . THR A 1 89 ? -0.260 8.615 -6.268 1.0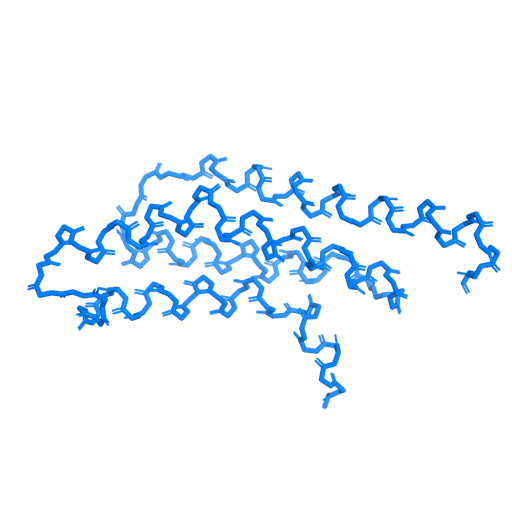0 91.38 89 THR A C 1
ATOM 705 O O . THR A 1 89 ? -1.182 8.880 -5.493 1.00 91.38 89 THR A O 1
ATOM 708 N N . TYR A 1 90 ? 0.025 7.354 -6.628 1.00 92.75 90 TYR A N 1
ATOM 709 C CA . TYR A 1 90 ? -0.825 6.233 -6.224 1.00 92.75 90 TYR A CA 1
ATOM 710 C C . TYR A 1 90 ? -0.869 5.994 -4.715 1.00 92.75 90 TYR A C 1
ATOM 712 O O . TYR A 1 90 ? -1.875 5.497 -4.206 1.00 92.75 90 TYR A O 1
ATOM 720 N N . ILE A 1 91 ? 0.163 6.422 -3.981 1.00 94.69 91 ILE A N 1
ATOM 721 C CA . ILE A 1 91 ? 0.196 6.288 -2.522 1.00 94.69 91 ILE A CA 1
ATOM 722 C C . ILE A 1 91 ? -1.003 6.960 -1.847 1.00 94.69 91 ILE A C 1
ATOM 724 O O . ILE A 1 91 ? -1.490 6.469 -0.831 1.00 94.69 91 ILE A O 1
ATOM 728 N N . ILE A 1 92 ? -1.524 8.042 -2.434 1.00 95.06 92 ILE A N 1
ATOM 729 C CA . ILE A 1 92 ? -2.685 8.763 -1.908 1.00 95.06 92 ILE A CA 1
ATOM 730 C C . ILE A 1 92 ? -3.912 7.848 -1.915 1.00 95.06 92 ILE A C 1
ATOM 732 O O . ILE A 1 92 ? -4.596 7.739 -0.897 1.00 95.06 92 ILE A O 1
ATOM 736 N N . TYR A 1 93 ? -4.159 7.126 -3.013 1.00 94.19 93 TYR A N 1
ATOM 737 C CA . TYR A 1 93 ? -5.277 6.181 -3.094 1.00 94.19 93 TYR A CA 1
ATOM 738 C C . TYR A 1 93 ? -5.131 5.043 -2.082 1.00 94.19 93 TYR A C 1
ATOM 740 O O . TYR A 1 93 ? -6.123 4.610 -1.499 1.00 94.19 93 TYR A O 1
ATOM 748 N N . TYR A 1 94 ? -3.905 4.585 -1.822 1.00 96.06 94 TYR A N 1
ATOM 749 C CA . TYR A 1 94 ? -3.660 3.488 -0.882 1.00 96.06 94 TYR A CA 1
ATOM 750 C C . TYR A 1 94 ? -3.875 3.935 0.566 1.00 96.06 94 TYR A C 1
ATOM 752 O O . TYR A 1 94 ? -4.502 3.227 1.354 1.00 96.06 94 TYR A O 1
ATOM 760 N N . VAL A 1 95 ? -3.426 5.144 0.914 1.00 96.25 95 VAL A N 1
ATOM 761 C CA . VAL A 1 95 ? -3.679 5.749 2.229 1.00 96.25 95 VAL A CA 1
ATOM 762 C C . VAL A 1 95 ? -5.176 5.993 2.435 1.00 96.25 95 VAL A C 1
ATOM 764 O O . VAL A 1 95 ? -5.692 5.712 3.517 1.00 96.25 95 VAL A O 1
ATOM 767 N N . ILE A 1 96 ? -5.896 6.445 1.402 1.00 96.50 96 ILE A N 1
ATOM 768 C CA . ILE A 1 96 ? -7.359 6.581 1.451 1.00 96.50 96 ILE A CA 1
ATOM 769 C C . ILE A 1 96 ? -8.019 5.215 1.674 1.00 96.50 96 ILE A C 1
ATOM 771 O O . ILE A 1 96 ? -8.867 5.092 2.556 1.00 96.50 96 ILE A O 1
ATOM 775 N N . ALA A 1 97 ? -7.610 4.177 0.940 1.00 96.56 97 ALA A N 1
ATOM 776 C CA . ALA A 1 97 ? -8.134 2.823 1.117 1.00 96.56 97 ALA A CA 1
ATOM 777 C C . ALA A 1 97 ? -7.905 2.310 2.550 1.00 96.56 97 ALA A C 1
ATOM 779 O O . ALA A 1 97 ? -8.833 1.811 3.189 1.00 96.56 97 ALA A O 1
ATOM 780 N N . PHE A 1 98 ? -6.706 2.512 3.103 1.00 96.25 98 PHE A N 1
ATOM 781 C CA . PHE A 1 98 ? -6.416 2.197 4.502 1.00 96.25 98 PHE A CA 1
ATOM 782 C C . PHE A 1 98 ? -7.336 2.954 5.466 1.00 96.25 98 PHE A C 1
ATOM 784 O O . PHE A 1 98 ? -7.921 2.347 6.366 1.00 96.25 98 PHE A O 1
ATOM 791 N N . ALA A 1 99 ? -7.492 4.267 5.273 1.00 95.81 99 ALA A N 1
ATOM 792 C CA . ALA A 1 99 ? -8.333 5.102 6.123 1.00 95.81 99 ALA A CA 1
ATOM 793 C C . ALA A 1 99 ? -9.797 4.645 6.090 1.00 95.81 99 ALA A C 1
ATOM 795 O O . ALA A 1 99 ? -10.415 4.518 7.145 1.00 95.81 99 ALA A O 1
ATOM 796 N N . ILE A 1 100 ? -10.329 4.318 4.908 1.00 96.44 100 ILE A N 1
ATOM 797 C CA . ILE A 1 100 ? -11.676 3.757 4.749 1.00 96.44 100 ILE A CA 1
ATOM 798 C C . ILE A 1 100 ? -11.802 2.459 5.555 1.00 96.44 100 ILE A C 1
ATOM 800 O O . ILE A 1 100 ? -12.701 2.343 6.391 1.00 96.44 100 ILE A O 1
ATOM 804 N N . GLY A 1 101 ? -10.881 1.508 5.368 1.00 93.69 101 GLY A N 1
ATOM 805 C CA . GLY A 1 101 ? -10.902 0.232 6.089 1.00 93.69 101 GLY A CA 1
ATOM 806 C C . GLY A 1 101 ? -10.840 0.408 7.610 1.00 93.69 101 GLY A C 1
ATOM 807 O O . GLY A 1 101 ? -11.586 -0.238 8.351 1.00 93.69 101 GLY A O 1
ATOM 808 N N . TYR A 1 102 ? -9.996 1.324 8.085 1.00 93.75 102 TYR A N 1
ATOM 809 C CA . TYR A 1 102 ? -9.817 1.597 9.509 1.00 93.75 102 TYR A CA 1
ATOM 810 C C . TYR A 1 102 ? -11.041 2.288 10.133 1.00 93.75 102 TYR A C 1
ATOM 812 O O . TYR A 1 102 ? -11.574 1.819 11.143 1.00 93.75 102 TYR A O 1
ATOM 820 N N . LEU A 1 103 ? -11.531 3.370 9.517 1.00 94.00 103 LEU A N 1
ATOM 821 C CA . LEU A 1 103 ? -12.641 4.175 10.038 1.00 94.00 103 LEU A CA 1
ATOM 822 C C . LEU A 1 103 ? -13.973 3.419 10.015 1.00 94.00 103 LEU A C 1
ATOM 824 O O . LEU A 1 103 ? -14.708 3.467 11.004 1.00 94.00 103 LEU A O 1
ATOM 828 N N . LEU A 1 104 ? -14.270 2.678 8.940 1.00 93.81 104 LEU A N 1
ATOM 829 C CA . LEU A 1 104 ? -15.482 1.851 8.868 1.00 93.81 104 LEU A CA 1
ATOM 830 C C . LEU A 1 104 ? -15.502 0.814 9.993 1.00 93.81 104 LEU A C 1
ATOM 832 O O . LEU A 1 104 ? -16.510 0.642 10.680 1.00 93.81 104 LEU A O 1
ATOM 836 N N . THR A 1 105 ? -14.366 0.164 10.232 1.00 92.25 105 THR A N 1
ATOM 837 C CA . THR A 1 105 ? -14.250 -0.863 11.270 1.00 92.25 105 THR A CA 1
ATOM 838 C C . THR A 1 105 ? -14.358 -0.271 12.670 1.00 92.25 105 THR A C 1
ATOM 840 O O . THR A 1 105 ? -15.027 -0.853 13.525 1.00 92.25 105 THR A O 1
ATOM 843 N N . LEU A 1 106 ? -13.765 0.902 12.915 1.00 90.31 106 LEU A N 1
ATOM 844 C CA . LEU A 1 106 ? -13.964 1.630 14.170 1.00 90.31 106 LEU A CA 1
ATOM 845 C C . LEU A 1 106 ? -15.437 1.983 14.397 1.00 90.31 106 LEU A C 1
ATOM 847 O O . LEU A 1 106 ? -15.946 1.783 15.501 1.00 90.31 106 LEU A O 1
ATOM 851 N N . GLY A 1 107 ? -16.137 2.447 13.358 1.00 88.88 107 GLY A N 1
ATOM 852 C CA . GLY A 1 107 ? -17.577 2.703 13.413 1.00 88.88 107 GLY A CA 1
ATOM 853 C C . GLY A 1 107 ? -18.366 1.452 13.805 1.00 88.88 107 GLY A C 1
ATOM 854 O O . GLY A 1 107 ? -19.178 1.495 14.728 1.00 88.88 107 GLY A O 1
ATOM 855 N N . ILE A 1 108 ? -18.068 0.310 13.180 1.00 88.38 108 ILE A N 1
ATOM 856 C CA . ILE A 1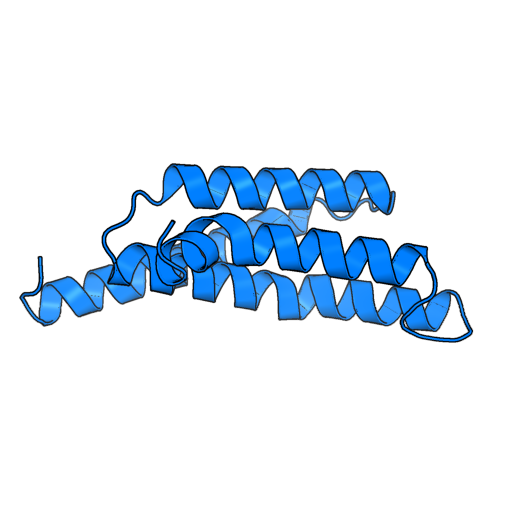 108 ? -18.708 -0.978 13.492 1.00 88.38 108 ILE A CA 1
ATOM 857 C C . ILE A 1 108 ? -18.429 -1.412 14.936 1.00 88.38 108 ILE A C 1
ATOM 859 O O . ILE A 1 108 ? -19.349 -1.846 15.630 1.00 88.38 108 ILE A O 1
ATOM 863 N N . ARG A 1 109 ? -17.190 -1.276 15.422 1.00 85.12 109 ARG A N 1
ATOM 864 C CA . ARG A 1 109 ? -16.830 -1.612 16.811 1.00 85.12 109 ARG A CA 1
ATOM 865 C C . ARG A 1 109 ? -17.563 -0.740 17.823 1.00 85.12 109 ARG A C 1
ATOM 867 O O . ARG A 1 109 ? -18.087 -1.264 18.805 1.00 85.12 109 ARG A O 1
ATOM 874 N N . LYS A 1 110 ? -17.661 0.562 17.538 1.00 85.19 110 LYS A N 1
ATOM 875 C CA . LYS A 1 110 ? -18.412 1.518 18.356 1.00 85.19 110 LYS A CA 1
ATOM 876 C C . LYS A 1 110 ? -19.899 1.159 18.411 1.00 85.19 110 LYS A C 1
ATOM 878 O O . LYS A 1 110 ? -20.476 1.170 19.491 1.00 85.19 110 LYS A O 1
ATOM 883 N N . MET A 1 111 ? -20.501 0.776 17.281 1.00 85.50 111 MET A N 1
ATOM 884 C CA . MET A 1 111 ? -21.902 0.325 17.232 1.00 85.50 111 MET A CA 1
ATOM 885 C C . MET A 1 111 ? -22.134 -0.998 17.974 1.00 85.50 111 MET A C 1
ATOM 887 O O . MET A 1 111 ? -23.203 -1.202 18.538 1.00 85.50 111 MET A O 1
ATOM 891 N N . ARG A 1 112 ? -21.139 -1.892 18.001 1.00 82.44 112 ARG A N 1
ATOM 892 C CA . ARG A 1 112 ? -21.205 -3.181 18.714 1.00 82.44 112 ARG A CA 1
ATOM 893 C C . ARG A 1 112 ? -20.835 -3.091 20.201 1.00 82.44 112 ARG A C 1
ATOM 895 O O . ARG A 1 112 ? -20.785 -4.122 20.865 1.00 82.44 112 ARG A O 1
ATOM 902 N N . GLY A 1 113 ? -20.534 -1.899 20.725 1.00 72.69 113 GLY A N 1
ATOM 903 C CA . GLY A 1 113 ? -20.115 -1.708 22.120 1.00 72.69 113 GLY A CA 1
ATOM 904 C C . GLY A 1 113 ? -18.800 -2.411 22.484 1.00 72.69 113 GLY A C 1
ATOM 905 O O . GLY A 1 113 ? -18.514 -2.609 23.660 1.00 72.69 113 GLY A O 1
ATOM 906 N N . THR A 1 114 ? -18.005 -2.819 21.490 1.00 61.25 114 THR A N 1
ATOM 907 C CA . THR A 1 114 ? -16.759 -3.576 21.684 1.00 61.25 114 THR A CA 1
ATOM 908 C C . THR A 1 114 ? -15.567 -2.616 21.627 1.00 61.25 114 THR A C 1
ATOM 910 O O . THR A 1 114 ? -14.876 -2.520 20.603 1.00 61.25 114 THR A O 1
ATOM 913 N N . ASN A 1 115 ? -15.368 -1.856 22.709 1.00 53.22 115 ASN A N 1
ATOM 914 C CA . ASN A 1 115 ? -14.220 -0.951 22.874 1.00 53.22 115 ASN A CA 1
ATOM 915 C C . ASN A 1 115 ? -12.910 -1.715 23.075 1.00 53.22 115 ASN A C 1
ATOM 917 O O . ASN A 1 115 ? -12.908 -2.692 23.850 1.00 53.22 115 ASN A O 1
#

Radius of gyration: 15.27 Å; chains: 1; bounding box: 35×25×45 Å

Foldseek 3Di:
DPVLVCLLQPVLLCVLVVLLVCLVVVNQHPDNVRSVVSVVCCLPPVNLVSLLVSLQSCQLVVHDNPNSLVSNLVSVVVSCVSVVHPPNVSNVSSVVSSVCSNVVNNVVCVVVVND

Sequence (115 aa):
MNGNKLACFFLPAFTMLAVSAIALLGGFGDTVEDNGQFILFGLYLLYPVVFLYQGFVCALRGYPWLHPLIISVLAFFIMIFMLQLQTYTYIIYYVIAFAIGYLLTLGIRKMRGTN

pLDDT: mean 89.17, std 8.43, range [53.22, 96.56]

Secondary structure (DSSP, 8-state):
--HHHHHHHHHHHHHHHHHHHHHHTTTT-SSHHHHHHHHHHIIIIIHHHHHHHHHHHHHHTT--SHHHHHHHHHHHHHHHHHTT---TTHHHHHHHHHHHHHHHHHHHHHHTT--

Organism: NCBI:txid1562256